Protein AF-A0A483Z3U6-F1 (afdb_monomer_lite)

Sequence (79 aa):
MPKDPKRKSTQYKPLTVMQEAYAQEYVKCPENQTQAAINAGFSPKSAHVKASTMMRDERIQKRIAELMEERNKRLRVSA

Structure (mmCIF, N/CA/C/O backbone):
data_AF-A0A483Z3U6-F1
#
_entry.id   AF-A0A483Z3U6-F1
#
loop_
_atom_site.group_PDB
_atom_site.id
_atom_site.type_symbol
_atom_site.label_atom_id
_atom_site.label_alt_id
_atom_site.label_comp_id
_atom_site.label_asym_id
_atom_site.label_entity_id
_atom_site.label_seq_id
_atom_site.pdbx_PDB_ins_code
_atom_site.Cartn_x
_atom_site.Cartn_y
_atom_site.Cartn_z
_atom_site.occupancy
_atom_site.B_iso_or_equiv
_atom_site.auth_seq_id
_atom_site.auth_comp_id
_atom_site.auth_asym_id
_atom_site.auth_atom_id
_atom_site.pdbx_PDB_model_num
ATOM 1 N N . MET A 1 1 ? 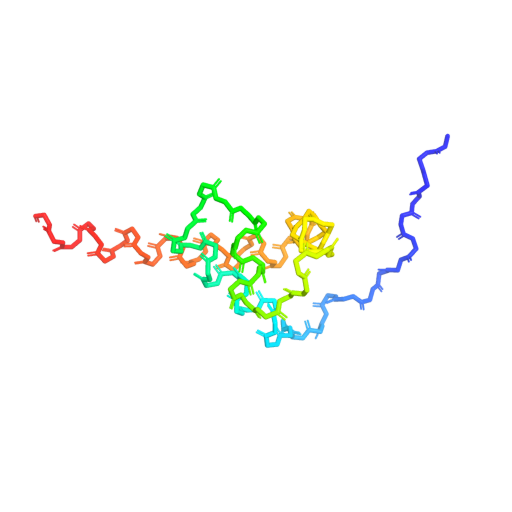2.115 24.630 -18.695 1.00 44.19 1 MET A N 1
ATOM 2 C CA . MET A 1 1 ? 0.930 23.788 -18.968 1.00 44.19 1 MET A CA 1
ATOM 3 C C . MET A 1 1 ? 1.024 22.533 -18.109 1.00 44.19 1 MET A C 1
ATOM 5 O O . MET A 1 1 ? 1.940 21.749 -18.350 1.00 44.19 1 MET A O 1
ATOM 9 N N . PRO A 1 2 ? 0.174 22.339 -17.089 1.00 51.62 2 PRO A N 1
ATOM 10 C CA . PRO A 1 2 ? 0.087 21.040 -16.434 1.00 51.62 2 PRO A CA 1
ATOM 11 C C . PRO A 1 2 ? -0.481 20.045 -17.452 1.00 51.62 2 PRO A C 1
ATOM 13 O O . PRO A 1 2 ? -1.532 20.281 -18.035 1.00 51.62 2 PRO A O 1
ATOM 16 N N . LYS A 1 3 ? 0.270 18.980 -17.753 1.00 52.25 3 LYS A N 1
ATOM 17 C CA . LYS A 1 3 ? -0.183 17.912 -18.650 1.00 52.25 3 LYS A CA 1
ATOM 18 C C . LYS A 1 3 ? -1.330 17.179 -17.961 1.00 52.25 3 LYS A C 1
ATOM 20 O O . LYS A 1 3 ? -1.074 16.372 -17.070 1.00 52.25 3 LYS A O 1
ATOM 25 N N . ASP A 1 4 ? -2.561 17.450 -18.379 1.00 54.94 4 ASP A N 1
ATOM 26 C CA . ASP A 1 4 ? -3.721 16.669 -17.963 1.00 54.94 4 ASP A CA 1
ATOM 27 C C . ASP A 1 4 ? -3.455 15.180 -18.232 1.00 54.94 4 ASP A C 1
ATOM 29 O O . ASP A 1 4 ? -3.151 14.802 -19.375 1.00 54.94 4 ASP A O 1
ATOM 33 N N . PRO A 1 5 ? -3.526 14.304 -17.215 1.00 57.72 5 PRO A N 1
ATOM 34 C CA . PRO A 1 5 ? -3.353 12.882 -17.436 1.00 57.72 5 PRO A CA 1
ATOM 35 C C . PRO A 1 5 ? -4.505 12.366 -18.311 1.00 57.72 5 PRO A C 1
ATOM 37 O O . PRO A 1 5 ? -5.643 12.191 -17.876 1.00 57.72 5 PRO A O 1
ATOM 40 N N . LYS A 1 6 ? -4.193 12.108 -19.587 1.00 55.78 6 LYS A N 1
ATOM 41 C CA . LYS A 1 6 ? -5.053 11.400 -20.542 1.00 55.78 6 LYS A CA 1
ATOM 42 C C . LYS A 1 6 ? -5.331 9.988 -20.019 1.00 55.78 6 LYS A C 1
ATOM 44 O O . LYS A 1 6 ? -4.541 9.084 -20.278 1.00 55.78 6 LYS A O 1
ATOM 49 N N . ARG A 1 7 ? -6.448 9.810 -19.306 1.00 55.84 7 ARG A N 1
ATOM 50 C CA . ARG A 1 7 ? -7.449 8.727 -19.463 1.00 55.84 7 ARG A CA 1
ATOM 51 C C . ARG A 1 7 ? -8.406 8.721 -18.265 1.00 55.84 7 ARG A C 1
ATOM 53 O O . ARG A 1 7 ? -8.123 8.129 -17.229 1.00 55.84 7 ARG A O 1
ATOM 60 N N . LYS A 1 8 ? -9.593 9.300 -18.453 1.00 55.25 8 LYS A N 1
ATOM 61 C CA . LYS A 1 8 ? -10.767 9.055 -17.605 1.00 55.25 8 LYS A CA 1
ATOM 62 C C . LYS A 1 8 ? -11.400 7.718 -18.017 1.00 55.25 8 LYS A C 1
ATOM 64 O O . LYS A 1 8 ? -12.297 7.708 -18.844 1.00 55.25 8 LYS A O 1
ATOM 69 N N . SER A 1 9 ? -10.880 6.580 -17.547 1.00 50.94 9 SER A N 1
ATOM 70 C CA . SER A 1 9 ? -11.548 5.271 -17.726 1.00 50.94 9 SER A CA 1
ATOM 71 C C . SER A 1 9 ? -11.013 4.201 -16.767 1.00 50.94 9 SER A C 1
ATOM 73 O O . SER A 1 9 ? -10.626 3.104 -17.171 1.00 50.94 9 SER A O 1
ATOM 75 N N . THR A 1 10 ? -10.959 4.505 -15.476 1.00 52.25 10 THR A N 1
ATOM 76 C CA . THR A 1 10 ? -1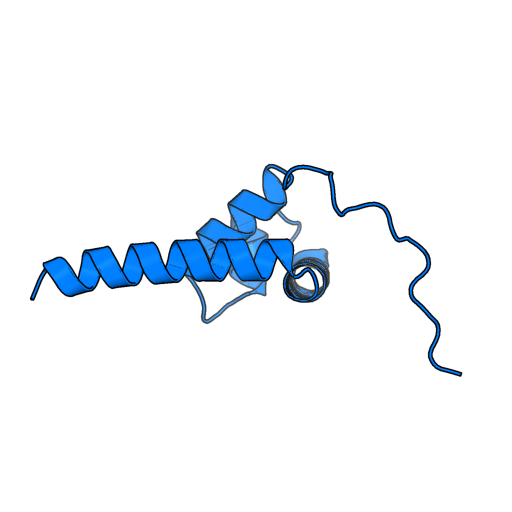0.756 3.480 -14.435 1.00 52.25 10 THR A CA 1
ATOM 77 C C . THR A 1 10 ? -11.856 3.497 -13.379 1.00 52.25 10 THR A C 1
ATOM 79 O O . THR A 1 10 ? -11.903 2.603 -12.544 1.00 52.25 10 THR A O 1
ATOM 82 N N . GLN A 1 11 ? -12.795 4.444 -13.460 1.00 51.41 11 GLN A N 1
ATOM 83 C CA . GLN A 1 11 ? -13.833 4.671 -12.454 1.00 51.41 11 GLN A CA 1
ATOM 84 C C . GLN A 1 11 ? -14.777 3.470 -12.248 1.00 51.41 11 GLN A C 1
ATOM 86 O O . GLN A 1 11 ? -15.337 3.338 -11.168 1.00 51.41 11 GLN A O 1
ATOM 91 N N . TYR A 1 12 ? -14.897 2.564 -13.229 1.00 51.09 12 TYR A N 1
ATOM 92 C CA . TYR A 1 12 ? -15.733 1.356 -13.142 1.00 51.09 12 TYR A CA 1
ATOM 93 C C . TYR A 1 12 ? -14.941 0.036 -13.147 1.00 51.09 12 TYR A C 1
ATOM 95 O O . TYR A 1 12 ? -15.527 -1.041 -13.102 1.00 51.09 12 TYR A O 1
ATOM 103 N N . LYS A 1 13 ? -13.601 0.068 -13.220 1.00 63.06 13 LYS A N 1
ATOM 104 C CA . LYS A 1 13 ? -12.842 -1.190 -13.226 1.00 63.06 13 LYS A CA 1
ATOM 105 C C . LYS A 1 13 ? -12.666 -1.668 -11.780 1.00 63.06 13 LYS A C 1
ATOM 107 O O . LYS A 1 13 ? -12.069 -0.909 -11.008 1.00 63.06 13 LYS A O 1
ATOM 112 N N . PRO A 1 14 ? -13.146 -2.874 -11.412 1.00 64.62 14 PRO A N 1
ATOM 113 C CA . PRO A 1 14 ? -12.894 -3.431 -10.087 1.00 64.62 14 PRO A CA 1
ATOM 114 C C . PRO A 1 14 ? -11.385 -3.467 -9.820 1.00 64.62 14 PRO A C 1
ATOM 116 O O . PRO A 1 14 ? -10.589 -3.616 -10.758 1.00 64.62 14 PRO A O 1
ATOM 119 N N . LEU A 1 15 ? -10.999 -3.270 -8.554 1.00 68.38 15 LEU A N 1
ATOM 120 C CA . LEU A 1 15 ? -9.605 -3.383 -8.122 1.00 68.38 15 LEU A CA 1
ATOM 121 C C . LEU A 1 15 ? -9.065 -4.729 -8.599 1.00 68.38 15 LEU A C 1
ATOM 123 O O . LEU A 1 15 ? -9.708 -5.766 -8.442 1.00 68.38 15 LEU A O 1
ATOM 127 N N . THR A 1 16 ? -7.903 -4.710 -9.244 1.00 81.50 16 THR A N 1
ATOM 128 C CA . THR A 1 16 ? -7.283 -5.968 -9.654 1.00 81.50 16 THR A CA 1
ATOM 129 C C . THR A 1 16 ? -6.809 -6.718 -8.414 1.00 81.50 16 THR A C 1
ATOM 131 O O . THR A 1 16 ? -6.459 -6.098 -7.411 1.00 81.50 16 THR A O 1
ATOM 134 N N . VAL A 1 17 ? -6.727 -8.048 -8.498 1.00 82.06 17 VAL A N 1
ATOM 135 C CA . VAL A 1 17 ? -6.252 -8.907 -7.395 1.00 82.06 17 VAL A CA 1
ATOM 136 C C . VAL A 1 17 ? -4.931 -8.395 -6.803 1.00 82.06 17 VAL A C 1
ATOM 138 O O . VAL A 1 17 ? -4.758 -8.365 -5.592 1.00 82.06 17 VAL A O 1
ATOM 141 N N . MET A 1 18 ? -4.023 -7.894 -7.647 1.00 81.12 18 MET A N 1
ATOM 142 C CA . MET A 1 18 ? -2.746 -7.328 -7.199 1.00 81.12 18 MET A CA 1
ATOM 143 C C . MET A 1 18 ? -2.879 -5.993 -6.446 1.00 81.12 18 MET A C 1
ATOM 145 O O . MET A 1 18 ? -2.080 -5.714 -5.558 1.00 81.12 18 MET A O 1
ATOM 149 N N . GLN A 1 19 ? -3.851 -5.144 -6.798 1.00 83.88 19 GLN A N 1
ATOM 150 C CA . GLN A 1 19 ? -4.107 -3.891 -6.075 1.00 83.88 19 GLN A CA 1
ATOM 151 C C . GLN A 1 19 ? -4.722 -4.160 -4.704 1.00 83.88 19 GLN A C 1
ATOM 153 O O . GLN A 1 19 ? -4.373 -3.494 -3.732 1.00 83.88 19 GLN A O 1
ATOM 158 N N . GLU A 1 20 ? -5.614 -5.147 -4.621 1.00 86.44 20 GLU A N 1
ATOM 159 C CA . GLU A 1 20 ? -6.186 -5.566 -3.346 1.00 86.44 20 GLU A CA 1
ATOM 160 C C . GLU A 1 20 ? -5.134 -6.229 -2.449 1.00 86.44 20 GLU A C 1
ATOM 162 O O . GLU A 1 20 ? -5.020 -5.856 -1.283 1.00 86.44 20 GLU A O 1
ATOM 167 N N . ALA A 1 21 ? -4.298 -7.114 -3.004 1.00 88.31 21 ALA A N 1
ATOM 168 C CA . ALA A 1 21 ? -3.163 -7.692 -2.286 1.00 88.31 21 ALA A CA 1
ATOM 169 C C . ALA A 1 21 ? -2.217 -6.601 -1.760 1.00 88.31 21 ALA A C 1
ATOM 171 O O . ALA A 1 21 ? -1.830 -6.630 -0.596 1.00 88.31 21 ALA A O 1
ATOM 172 N N . TYR A 1 22 ? -1.911 -5.584 -2.574 1.00 89.19 22 TYR A N 1
ATOM 173 C CA . TYR A 1 22 ? -1.109 -4.442 -2.132 1.00 89.19 22 TYR A CA 1
ATOM 174 C C . TYR A 1 22 ? -1.755 -3.683 -0.970 1.00 89.19 22 TYR A C 1
ATOM 176 O O . TYR A 1 22 ? -1.075 -3.391 0.010 1.00 89.19 22 TYR A O 1
ATOM 184 N N . ALA A 1 23 ? -3.054 -3.380 -1.049 1.00 89.62 23 ALA A N 1
ATOM 185 C CA . ALA A 1 23 ? -3.757 -2.676 0.021 1.00 89.62 23 ALA A CA 1
ATOM 186 C C . ALA A 1 23 ? -3.732 -3.473 1.337 1.00 89.62 23 ALA A C 1
ATOM 188 O O . ALA A 1 23 ? -3.467 -2.904 2.395 1.00 89.62 23 ALA A O 1
ATOM 189 N N . GLN A 1 24 ? -3.941 -4.791 1.273 1.00 88.81 24 GLN A N 1
ATOM 190 C CA . GLN A 1 24 ? -3.874 -5.676 2.439 1.00 88.81 24 GLN A CA 1
ATOM 191 C C . GLN A 1 24 ? -2.468 -5.734 3.046 1.00 88.81 24 GLN A C 1
ATOM 193 O O . GLN A 1 24 ? -2.318 -5.594 4.260 1.00 88.81 24 GLN A O 1
ATOM 198 N N . GLU A 1 25 ? -1.435 -5.908 2.220 1.00 90.75 25 GLU A N 1
ATOM 199 C CA . GLU A 1 25 ? -0.042 -5.929 2.676 1.00 90.75 25 GLU A CA 1
ATOM 200 C C . GLU A 1 25 ? 0.394 -4.574 3.244 1.00 90.75 25 GLU A C 1
ATOM 202 O O . GLU A 1 25 ? 1.099 -4.519 4.250 1.00 90.75 25 GLU A O 1
ATOM 207 N N . TYR A 1 26 ? -0.080 -3.469 2.667 1.00 89.44 26 TYR A N 1
ATOM 208 C CA . TYR A 1 26 ? 0.227 -2.132 3.162 1.00 89.44 26 TYR A CA 1
ATOM 209 C C . TYR A 1 26 ? -0.351 -1.879 4.559 1.00 89.44 26 TYR A C 1
ATOM 211 O O . TYR A 1 26 ? 0.327 -1.307 5.406 1.00 89.44 26 TYR A O 1
ATOM 219 N N . VAL A 1 27 ? -1.569 -2.350 4.846 1.00 88.19 27 VAL A N 1
ATOM 220 C CA . VAL A 1 27 ? -2.145 -2.234 6.199 1.00 88.19 27 VAL A CA 1
ATOM 221 C C . VAL A 1 27 ? -1.388 -3.081 7.228 1.00 88.19 27 VAL A C 1
ATOM 223 O O . VAL A 1 27 ? -1.330 -2.704 8.401 1.00 88.19 27 VAL A O 1
ATOM 226 N N . LYS A 1 28 ? -0.773 -4.197 6.811 1.00 86.31 28 LYS A N 1
ATOM 227 C CA . LYS A 1 28 ? 0.111 -4.996 7.678 1.00 86.31 28 LYS A CA 1
ATOM 228 C C . LYS A 1 28 ? 1.448 -4.294 7.930 1.00 86.31 28 LYS A C 1
ATOM 230 O O . LYS A 1 28 ? 1.913 -4.277 9.066 1.00 86.31 28 LYS A O 1
ATOM 235 N N . CYS A 1 29 ? 2.046 -3.712 6.890 1.00 82.19 29 CYS A N 1
ATOM 236 C CA . CYS A 1 29 ? 3.368 -3.085 6.929 1.00 82.19 29 CYS A CA 1
ATOM 237 C C . CYS A 1 29 ? 3.334 -1.641 6.384 1.00 82.19 29 CYS A C 1
ATOM 239 O O . CYS A 1 29 ? 3.888 -1.380 5.310 1.00 82.19 29 CYS A O 1
ATOM 241 N N . PRO A 1 30 ? 2.735 -0.680 7.117 1.00 78.81 30 PRO A N 1
ATOM 242 C CA . PRO A 1 30 ? 2.577 0.691 6.628 1.00 78.81 30 PRO A CA 1
ATOM 243 C C . PRO A 1 30 ? 3.906 1.454 6.512 1.00 78.81 30 PRO A C 1
ATOM 245 O O . PRO A 1 30 ? 4.004 2.383 5.715 1.00 78.81 30 PRO A O 1
ATOM 248 N N . GLU A 1 31 ? 4.946 1.051 7.252 1.00 80.44 31 GLU A N 1
ATOM 249 C CA . GLU A 1 31 ? 6.273 1.684 7.188 1.00 80.44 31 GLU A CA 1
ATOM 250 C C . GLU A 1 31 ? 6.988 1.469 5.848 1.00 80.44 31 GLU A C 1
ATOM 252 O O . GLU A 1 31 ? 7.844 2.270 5.484 1.00 80.44 31 GLU A O 1
ATOM 257 N N . ASN A 1 32 ? 6.643 0.423 5.083 1.00 84.56 32 ASN A N 1
ATOM 258 C CA . ASN A 1 32 ? 7.389 0.049 3.881 1.00 84.56 32 ASN A CA 1
ATOM 259 C C . ASN A 1 32 ? 6.477 -0.258 2.685 1.00 84.56 32 ASN A C 1
ATOM 261 O O . ASN A 1 32 ? 6.189 -1.412 2.369 1.00 84.56 32 ASN A O 1
ATOM 265 N N . GLN A 1 33 ? 6.114 0.790 1.939 1.00 84.69 33 GLN A N 1
ATOM 266 C CA . GLN A 1 33 ? 5.323 0.698 0.698 1.00 84.69 33 GLN A CA 1
ATOM 267 C C . GLN A 1 33 ? 5.951 -0.236 -0.345 1.00 84.69 33 GLN A C 1
ATOM 269 O O . GLN A 1 33 ? 5.268 -1.048 -0.969 1.00 84.69 33 GLN A O 1
ATOM 274 N N . THR A 1 34 ? 7.270 -0.149 -0.524 1.00 89.44 34 THR A N 1
ATOM 275 C CA . THR A 1 34 ? 8.006 -0.994 -1.473 1.00 89.44 34 THR A CA 1
ATOM 276 C C . THR A 1 34 ? 7.928 -2.464 -1.077 1.00 89.44 34 THR A C 1
ATOM 278 O O . THR A 1 34 ? 7.725 -3.318 -1.937 1.00 89.44 34 THR A O 1
ATOM 281 N N . GLN A 1 35 ? 8.036 -2.756 0.221 1.00 88.69 35 GLN A N 1
ATOM 282 C CA . GLN A 1 35 ? 7.971 -4.120 0.736 1.00 88.69 35 GLN A CA 1
ATOM 283 C C . GLN A 1 35 ? 6.554 -4.685 0.625 1.00 88.69 35 GLN A C 1
ATOM 285 O O . GLN A 1 35 ? 6.393 -5.815 0.180 1.00 88.69 35 GLN A O 1
ATOM 290 N N . ALA A 1 36 ? 5.529 -3.884 0.929 1.00 90.12 36 ALA A N 1
ATOM 291 C CA . ALA A 1 36 ? 4.134 -4.271 0.732 1.00 90.12 36 ALA A CA 1
ATOM 292 C C . ALA A 1 36 ? 3.843 -4.630 -0.736 1.00 90.12 36 ALA A C 1
ATOM 294 O O . ALA A 1 36 ? 3.177 -5.622 -1.018 1.00 90.12 36 ALA A O 1
ATOM 295 N N . ALA A 1 37 ? 4.400 -3.874 -1.690 1.00 89.06 37 ALA A N 1
ATOM 296 C CA . ALA A 1 37 ? 4.300 -4.210 -3.108 1.00 89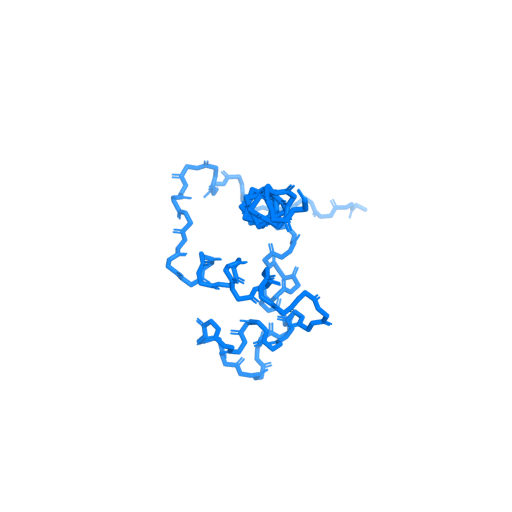.06 37 ALA A CA 1
ATOM 297 C C . ALA A 1 37 ? 5.044 -5.510 -3.459 1.00 89.06 37 ALA A C 1
ATOM 299 O O . ALA A 1 37 ? 4.506 -6.333 -4.196 1.00 89.06 37 ALA A O 1
ATOM 300 N N . ILE A 1 38 ? 6.244 -5.737 -2.921 1.00 91.31 38 ILE A N 1
ATOM 301 C CA . ILE A 1 38 ? 6.977 -6.996 -3.135 1.00 91.31 38 ILE A CA 1
ATOM 302 C C . ILE A 1 38 ? 6.178 -8.189 -2.598 1.00 91.31 38 ILE A C 1
ATOM 304 O O . ILE A 1 38 ? 5.991 -9.169 -3.316 1.00 91.31 38 ILE A O 1
ATOM 308 N N . ASN A 1 39 ? 5.642 -8.078 -1.382 1.00 88.00 39 ASN A N 1
ATOM 309 C CA . ASN A 1 39 ? 4.827 -9.117 -0.753 1.00 88.00 39 ASN A CA 1
ATOM 310 C C . ASN A 1 39 ? 3.528 -9.382 -1.528 1.00 88.00 39 ASN A C 1
ATOM 312 O O . ASN A 1 39 ? 3.107 -10.528 -1.650 1.00 88.00 39 ASN A O 1
ATOM 316 N N . ALA A 1 40 ? 2.932 -8.342 -2.117 1.00 87.00 40 ALA A N 1
ATOM 317 C CA . ALA A 1 40 ? 1.771 -8.462 -2.998 1.00 87.00 40 ALA A CA 1
ATOM 318 C C . ALA A 1 40 ? 2.085 -9.125 -4.358 1.00 87.00 40 ALA A C 1
ATOM 320 O O . ALA A 1 40 ? 1.181 -9.307 -5.175 1.00 87.00 40 ALA A O 1
ATOM 321 N N . GLY A 1 41 ? 3.349 -9.477 -4.620 1.00 86.50 41 GLY A N 1
ATOM 322 C CA . GLY A 1 41 ? 3.790 -10.170 -5.830 1.00 86.50 41 GLY A CA 1
ATOM 323 C C . GLY A 1 41 ? 4.341 -9.255 -6.925 1.00 86.50 41 GLY A C 1
ATOM 324 O O . GLY A 1 41 ? 4.543 -9.706 -8.054 1.00 86.50 41 GLY A O 1
ATOM 325 N N . PHE A 1 42 ? 4.598 -7.971 -6.642 1.00 87.25 42 PHE A N 1
ATOM 326 C CA . PHE A 1 42 ? 5.274 -7.097 -7.601 1.00 87.25 42 PHE A CA 1
ATOM 327 C C . PHE A 1 42 ? 6.774 -7.390 -7.662 1.00 87.25 42 PHE A C 1
ATOM 329 O O . PHE A 1 42 ? 7.429 -7.650 -6.657 1.00 87.25 42 PHE A O 1
ATOM 336 N N . SER A 1 43 ? 7.354 -7.271 -8.861 1.00 89.62 43 SER A N 1
ATOM 337 C CA . SER A 1 43 ? 8.803 -7.402 -9.024 1.00 89.62 43 SER A CA 1
ATOM 338 C C . SER A 1 43 ? 9.533 -6.324 -8.207 1.00 89.62 43 SER A C 1
ATOM 340 O O . SER A 1 43 ? 9.224 -5.140 -8.405 1.00 89.62 43 SER A O 1
ATOM 342 N N . PRO A 1 44 ? 10.546 -6.677 -7.388 1.00 89.25 44 PRO A N 1
ATOM 343 C CA . PRO A 1 44 ? 11.277 -5.734 -6.537 1.00 89.25 44 PRO A CA 1
ATOM 344 C C . PRO A 1 44 ? 11.843 -4.527 -7.285 1.00 89.25 44 PRO A C 1
ATOM 346 O O . PRO A 1 44 ? 11.758 -3.401 -6.806 1.00 89.25 44 PRO A O 1
ATOM 349 N N . LYS A 1 45 ? 12.328 -4.735 -8.517 1.00 90.50 45 LYS A N 1
ATOM 350 C CA . LYS A 1 45 ? 12.872 -3.665 -9.373 1.00 90.50 45 LYS A CA 1
ATOM 351 C C . LYS A 1 45 ? 11.829 -2.606 -9.752 1.00 90.50 45 LYS A C 1
ATOM 353 O O . LYS A 1 45 ? 12.180 -1.465 -10.024 1.00 90.50 45 LYS A O 1
ATOM 358 N N . SER A 1 46 ? 10.549 -2.982 -9.787 1.00 88.38 46 SER A N 1
ATOM 359 C CA . SER A 1 46 ? 9.430 -2.106 -10.163 1.00 88.38 46 SER A CA 1
ATOM 360 C C . SER A 1 46 ? 8.508 -1.748 -8.995 1.00 88.38 46 SER A C 1
ATOM 362 O O . SER A 1 46 ? 7.666 -0.861 -9.137 1.00 88.38 46 SER A O 1
ATOM 364 N N . ALA A 1 47 ? 8.667 -2.415 -7.849 1.00 89.50 47 ALA A N 1
ATOM 365 C CA . ALA A 1 47 ? 7.784 -2.318 -6.693 1.00 89.50 47 ALA A CA 1
ATOM 366 C C . ALA A 1 47 ? 7.658 -0.879 -6.190 1.00 89.50 47 ALA A C 1
ATOM 368 O O . ALA A 1 47 ? 6.549 -0.412 -5.971 1.00 89.50 47 ALA A O 1
ATOM 369 N N . HIS A 1 48 ? 8.765 -0.135 -6.123 1.00 89.06 48 HIS A N 1
ATOM 370 C CA . HIS A 1 48 ? 8.760 1.264 -5.688 1.00 89.06 48 HIS A CA 1
ATOM 371 C C . HIS A 1 48 ? 7.926 2.168 -6.619 1.00 89.06 48 HIS A C 1
ATOM 373 O O . HIS A 1 48 ? 7.097 2.961 -6.172 1.00 89.06 48 HIS A O 1
ATOM 379 N N . VAL A 1 49 ? 8.080 2.008 -7.939 1.00 89.94 49 VAL A N 1
ATOM 380 C CA . VAL A 1 49 ? 7.325 2.784 -8.941 1.00 89.94 49 VAL A CA 1
ATOM 381 C C . VAL A 1 49 ? 5.843 2.401 -8.927 1.00 89.94 49 VAL A C 1
ATOM 383 O O . VAL A 1 49 ? 4.969 3.269 -9.015 1.00 89.94 49 VAL A O 1
ATOM 386 N N . LYS A 1 50 ? 5.547 1.102 -8.803 1.00 88.00 50 LYS A N 1
ATOM 387 C CA . LYS A 1 50 ? 4.177 0.584 -8.721 1.00 88.00 50 LYS A CA 1
ATOM 388 C C . LYS A 1 50 ? 3.485 1.052 -7.446 1.00 88.00 50 LYS A C 1
ATOM 390 O O . LYS A 1 50 ? 2.385 1.578 -7.562 1.00 88.00 50 LYS A O 1
ATOM 395 N N . ALA A 1 51 ? 4.141 0.967 -6.292 1.00 87.62 51 ALA A N 1
ATOM 396 C CA . ALA A 1 51 ? 3.633 1.464 -5.016 1.00 87.62 51 ALA A CA 1
ATOM 397 C C . ALA A 1 51 ? 3.300 2.962 -5.088 1.00 87.62 51 ALA A C 1
ATOM 399 O O . ALA A 1 51 ? 2.172 3.354 -4.804 1.00 87.62 51 ALA A O 1
ATOM 400 N N . SER A 1 52 ? 4.223 3.790 -5.595 1.00 89.00 52 SER A N 1
ATOM 401 C CA . SER A 1 52 ? 3.981 5.229 -5.781 1.00 89.00 52 SER A CA 1
ATOM 402 C C . SER A 1 52 ? 2.808 5.512 -6.729 1.00 89.00 52 SER A C 1
ATOM 404 O O . SER A 1 52 ? 1.994 6.400 -6.479 1.00 89.00 52 SER A O 1
ATOM 406 N N . THR A 1 53 ? 2.675 4.736 -7.808 1.00 87.56 53 THR A N 1
ATOM 407 C CA . THR A 1 53 ? 1.545 4.867 -8.742 1.00 87.56 53 THR A CA 1
ATOM 408 C C . THR A 1 53 ? 0.226 4.444 -8.093 1.00 87.56 53 THR A C 1
ATOM 410 O O . THR A 1 53 ? -0.788 5.102 -8.299 1.00 87.56 53 THR A O 1
ATOM 413 N N . MET A 1 54 ? 0.235 3.375 -7.296 1.00 84.69 54 MET A N 1
ATOM 414 C CA . MET A 1 54 ? -0.940 2.877 -6.584 1.00 84.69 54 MET A CA 1
ATOM 415 C C . MET A 1 54 ? -1.411 3.840 -5.502 1.00 84.69 54 MET A C 1
ATOM 417 O O . MET A 1 54 ? -2.605 4.087 -5.396 1.00 84.69 54 MET A O 1
ATOM 421 N N . MET A 1 55 ? -0.486 4.456 -4.766 1.00 83.88 55 MET A N 1
ATOM 422 C CA . MET A 1 55 ? -0.830 5.480 -3.781 1.00 83.88 55 MET A CA 1
ATOM 423 C C . MET A 1 55 ? -1.405 6.749 -4.402 1.00 83.88 55 MET A C 1
ATOM 425 O O . MET A 1 55 ? -2.038 7.517 -3.694 1.00 83.88 55 MET A O 1
ATOM 429 N N . ARG A 1 56 ? -1.228 6.989 -5.705 1.00 85.81 56 ARG A N 1
ATOM 430 C CA . ARG A 1 56 ? -1.900 8.095 -6.409 1.00 85.81 56 ARG A CA 1
ATOM 431 C C . ARG A 1 56 ? -3.340 7.765 -6.807 1.00 85.81 56 ARG A C 1
ATOM 433 O O . ARG A 1 56 ? -4.063 8.665 -7.217 1.00 85.81 56 ARG A O 1
ATOM 440 N N . ASP A 1 57 ? -3.750 6.500 -6.730 1.00 84.38 57 ASP A N 1
ATOM 441 C CA . ASP A 1 57 ? -5.098 6.064 -7.086 1.00 84.38 57 ASP A CA 1
ATOM 442 C C . ASP A 1 57 ? -6.019 6.157 -5.862 1.00 84.38 57 ASP A C 1
ATOM 444 O O . ASP A 1 57 ? -5.865 5.416 -4.887 1.00 84.38 57 ASP A O 1
ATOM 448 N N . GLU A 1 58 ? -7.008 7.049 -5.920 1.00 84.62 58 GLU A N 1
ATOM 449 C CA . GLU A 1 58 ? -7.965 7.278 -4.827 1.00 84.62 58 GLU A CA 1
ATOM 450 C C . GLU A 1 58 ? -8.705 6.002 -4.402 1.00 84.62 58 GLU A C 1
ATOM 452 O O . GLU A 1 58 ? -9.077 5.852 -3.241 1.00 84.62 58 GLU A O 1
ATOM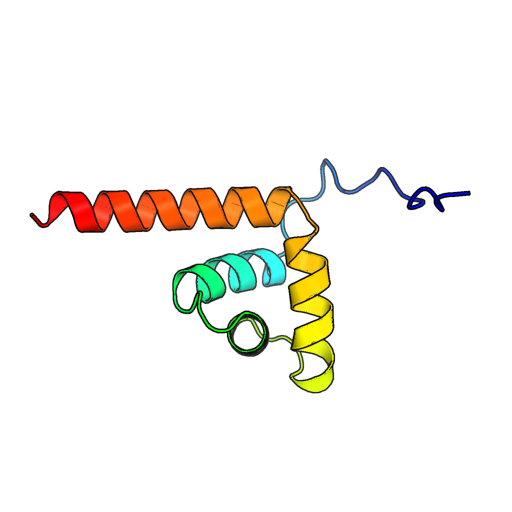 457 N N . ARG A 1 59 ? -8.911 5.048 -5.318 1.00 84.00 59 ARG A N 1
ATOM 458 C CA . ARG A 1 59 ? -9.596 3.780 -5.014 1.00 84.00 59 ARG A CA 1
ATOM 459 C C . ARG A 1 59 ? -8.769 2.907 -4.076 1.00 84.00 59 ARG A C 1
ATOM 461 O O . ARG A 1 59 ? -9.318 2.278 -3.177 1.00 84.00 59 ARG A O 1
ATOM 468 N N . ILE A 1 60 ? -7.451 2.888 -4.277 1.00 85.25 60 ILE A N 1
ATOM 469 C CA .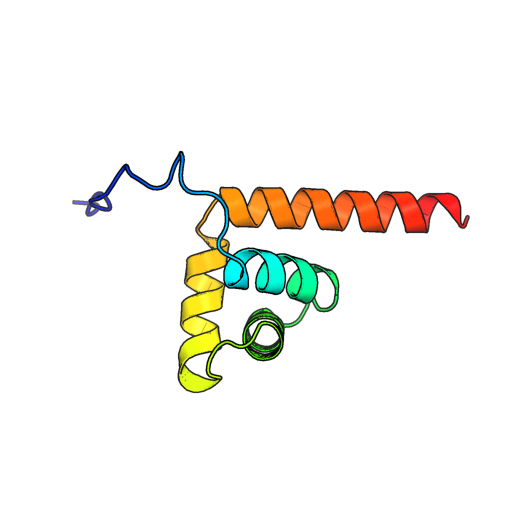 ILE A 1 60 ? -6.520 2.146 -3.422 1.00 85.25 60 ILE A CA 1
ATOM 470 C C . ILE A 1 60 ? -6.393 2.855 -2.077 1.00 85.25 60 ILE A C 1
ATOM 472 O O . ILE A 1 60 ? -6.434 2.187 -1.049 1.00 85.25 60 ILE A O 1
ATOM 476 N N . GLN A 1 61 ? -6.326 4.190 -2.066 1.00 85.81 61 GLN A N 1
ATOM 477 C CA . GLN A 1 61 ? -6.328 4.960 -0.819 1.00 85.81 61 GLN A CA 1
ATOM 478 C C . GLN A 1 61 ? -7.580 4.680 0.022 1.00 85.81 61 GLN A C 1
ATOM 480 O O . GLN A 1 61 ? -7.456 4.387 1.208 1.00 85.81 61 GLN A O 1
ATOM 485 N N . LYS A 1 62 ? -8.772 4.701 -0.591 1.00 87.56 62 LYS A N 1
ATOM 486 C CA . LYS A 1 62 ? -10.031 4.357 0.089 1.00 87.56 62 LYS A CA 1
ATOM 487 C C . LYS A 1 62 ? -10.004 2.935 0.636 1.00 87.56 62 LYS A C 1
ATOM 489 O O . LYS A 1 62 ? -10.311 2.736 1.804 1.00 87.56 62 LYS A O 1
ATOM 494 N N . ARG A 1 63 ? -9.553 1.964 -0.164 1.00 87.25 63 ARG A N 1
ATOM 495 C CA . ARG A 1 63 ? -9.451 0.568 0.277 1.00 87.25 63 ARG A CA 1
ATOM 496 C C . ARG A 1 63 ? -8.489 0.394 1.454 1.00 87.25 63 ARG A C 1
ATOM 498 O O . ARG A 1 63 ? -8.786 -0.349 2.381 1.00 87.25 63 ARG A O 1
ATOM 505 N N . ILE A 1 64 ? 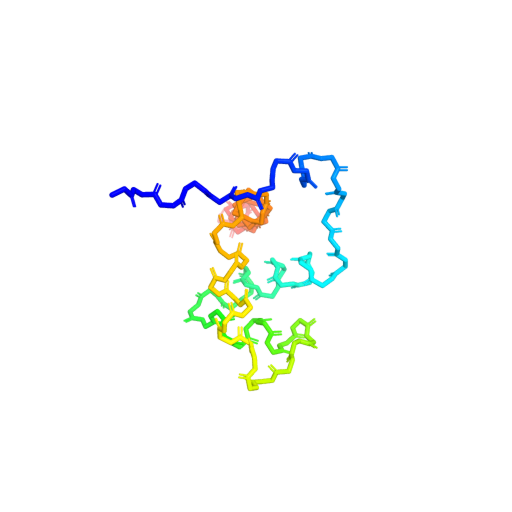-7.347 1.079 1.430 1.00 88.50 64 ILE A N 1
ATOM 506 C CA . ILE A 1 64 ? -6.390 1.090 2.543 1.00 88.50 64 ILE A CA 1
ATOM 507 C C . ILE A 1 64 ? -7.029 1.715 3.786 1.00 88.50 64 ILE A C 1
ATOM 509 O O . ILE A 1 64 ? -6.908 1.144 4.865 1.00 88.50 64 ILE A O 1
ATOM 513 N N . ALA A 1 65 ? -7.723 2.847 3.643 1.00 88.19 65 ALA A N 1
ATOM 514 C CA . ALA A 1 65 ? -8.394 3.518 4.752 1.00 88.19 65 ALA A CA 1
ATOM 515 C C . ALA A 1 65 ? -9.462 2.621 5.396 1.00 88.19 65 ALA A C 1
ATOM 517 O O . ALA A 1 65 ? -9.439 2.446 6.609 1.00 88.19 65 ALA A O 1
ATOM 518 N N . GLU A 1 66 ? -10.313 1.972 4.595 1.00 88.62 66 GLU A N 1
ATOM 519 C CA . GLU A 1 66 ? -11.296 0.987 5.071 1.00 88.62 66 GLU A CA 1
ATOM 520 C C . GLU A 1 66 ? -10.629 -0.151 5.858 1.00 88.62 66 GLU A C 1
ATOM 522 O O . GLU A 1 66 ? -11.046 -0.477 6.968 1.00 88.62 66 GLU A O 1
ATOM 527 N N . LEU A 1 67 ? -9.558 -0.738 5.312 1.00 87.75 67 LEU A N 1
ATOM 528 C CA . LEU A 1 67 ? -8.823 -1.824 5.965 1.00 87.75 67 LEU A CA 1
ATOM 529 C C . LEU A 1 67 ? -8.135 -1.360 7.263 1.00 87.75 67 LEU A C 1
ATOM 531 O O . LEU A 1 67 ? -8.087 -2.106 8.244 1.00 87.75 67 LEU A O 1
ATOM 535 N N . MET A 1 68 ? -7.609 -0.132 7.293 1.00 84.88 68 MET A N 1
ATOM 536 C CA . MET A 1 68 ? -7.024 0.468 8.495 1.00 84.88 68 MET A CA 1
ATOM 537 C C . MET A 1 68 ? -8.083 0.758 9.559 1.00 84.88 68 MET A C 1
ATOM 539 O O . MET A 1 68 ? -7.842 0.485 10.735 1.00 84.88 68 MET A O 1
ATOM 543 N N . GLU A 1 69 ? -9.247 1.278 9.172 1.00 86.38 69 GLU A N 1
ATOM 544 C CA . GLU A 1 69 ? -10.378 1.491 10.076 1.00 86.38 69 GLU A CA 1
ATOM 545 C C . GLU A 1 69 ? -10.893 0.173 10.641 1.00 86.38 69 GLU A C 1
ATOM 547 O O . GLU A 1 69 ? -11.112 0.074 11.847 1.00 86.38 69 GLU A O 1
ATOM 552 N N . GLU A 1 70 ? -11.019 -0.865 9.813 1.00 85.69 70 GLU A N 1
ATOM 553 C CA . GLU A 1 70 ? -11.422 -2.188 10.276 1.00 85.69 70 GLU A CA 1
ATOM 554 C C . GLU A 1 70 ? -10.401 -2.770 11.265 1.00 85.69 70 GLU A C 1
ATOM 556 O O . GLU A 1 70 ? -10.783 -3.274 12.327 1.00 85.69 70 GLU A O 1
ATOM 561 N N . ARG A 1 71 ? -9.098 -2.631 10.982 1.00 81.44 71 ARG A N 1
ATOM 562 C CA . ARG A 1 71 ? -8.028 -3.008 11.919 1.00 81.44 71 ARG A CA 1
ATOM 563 C C . ARG A 1 71 ? -8.136 -2.232 13.231 1.00 81.44 71 ARG A C 1
ATOM 565 O O . ARG A 1 71 ? -8.062 -2.832 14.300 1.00 81.44 71 ARG A O 1
ATOM 572 N N . ASN A 1 72 ? -8.320 -0.916 13.163 1.00 81.12 72 ASN A N 1
ATOM 573 C CA . ASN A 1 72 ? -8.433 -0.061 14.342 1.00 81.12 72 ASN A CA 1
ATOM 574 C C . ASN A 1 72 ? -9.685 -0.403 15.162 1.00 81.12 72 ASN A C 1
ATOM 576 O O . ASN A 1 72 ? -9.618 -0.498 16.381 1.00 81.12 72 ASN A O 1
ATOM 580 N N . LYS A 1 73 ? -10.818 -0.676 14.508 1.00 81.62 73 LYS A N 1
ATOM 581 C CA . LYS A 1 73 ? -12.048 -1.120 15.170 1.00 81.62 73 LYS A CA 1
ATOM 582 C C . LYS A 1 73 ? -11.835 -2.439 15.909 1.00 81.62 73 LYS A C 1
ATOM 584 O O . LYS A 1 73 ? -12.243 -2.538 17.058 1.00 81.62 73 LYS A O 1
ATOM 589 N N . ARG A 1 74 ? -11.153 -3.420 15.303 1.00 76.00 74 ARG A N 1
ATOM 590 C CA . ARG A 1 74 ? -10.805 -4.684 15.981 1.00 76.00 74 ARG A CA 1
ATOM 591 C C . ARG A 1 74 ? -9.897 -4.456 17.191 1.00 76.00 74 ARG A C 1
ATOM 593 O O . ARG A 1 74 ? -10.165 -5.014 18.246 1.00 76.00 74 ARG A O 1
ATOM 600 N N . LEU A 1 75 ? -8.874 -3.610 17.059 1.00 71.00 75 LEU A N 1
ATOM 601 C CA . LEU A 1 75 ? -7.947 -3.294 18.154 1.00 71.00 75 LEU A CA 1
ATOM 602 C C . LEU A 1 75 ? -8.602 -2.487 19.288 1.00 71.00 75 LEU A C 1
ATOM 604 O O . LEU A 1 75 ? -8.264 -2.679 20.451 1.00 71.00 75 LEU A O 1
ATOM 608 N N . ARG A 1 76 ? -9.562 -1.608 18.980 1.00 61.34 76 ARG A N 1
ATOM 609 C CA . ARG A 1 76 ? -10.318 -0.841 19.988 1.00 61.34 76 ARG A CA 1
ATOM 610 C C . ARG A 1 76 ? -11.326 -1.687 20.766 1.00 61.34 76 ARG A C 1
ATOM 612 O O . ARG A 1 76 ? -11.738 -1.267 21.836 1.00 61.34 76 ARG A O 1
ATOM 619 N N . VAL A 1 77 ? -11.724 -2.847 20.243 1.00 53.91 77 VAL A N 1
ATOM 620 C CA . VAL A 1 77 ? -12.617 -3.793 20.938 1.00 53.91 77 VAL A CA 1
ATOM 621 C C . VAL A 1 77 ? -11.846 -4.682 21.928 1.00 53.91 77 VAL A C 1
ATOM 623 O O . VAL A 1 77 ? -12.457 -5.338 22.761 1.00 53.91 77 VAL A O 1
ATOM 626 N N . SER A 1 78 ? -10.511 -4.676 21.885 1.00 48.59 78 SER A N 1
ATOM 627 C CA . SER A 1 78 ? -9.650 -5.415 22.819 1.00 48.59 78 SER A CA 1
ATOM 628 C C . SER A 1 78 ? -9.089 -4.570 23.975 1.00 48.59 78 SER A C 1
ATOM 630 O O . SER A 1 78 ? -8.058 -4.942 24.532 1.00 48.59 78 SER A O 1
ATOM 632 N N . ALA A 1 79 ? -9.724 -3.442 24.314 1.00 43.28 79 ALA A N 1
ATOM 633 C CA . ALA A 1 79 ? -9.368 -2.606 25.466 1.00 43.28 79 ALA A CA 1
ATOM 634 C C . ALA A 1 79 ? -10.405 -2.730 26.587 1.00 43.28 79 ALA A C 1
ATOM 636 O O . ALA A 1 79 ? -11.612 -2.758 26.257 1.00 43.28 79 ALA A O 1
#

pLDDT: mean 78.52, std 14.22, range [43.28, 91.31]

Radius of gyration: 14.33 Å; chains: 1; bounding box: 29×34×46 Å

Foldseek 3Di:
DPPDPPDPPPPPPPQPQLLLQLLLLCLVPVPDLLVSSVRSPDDSVCSVVVSVVSVVDVVSVVSNVVVNVVVVVVVVVVD

Organism: Klebsiella pneumoniae (NCBI:txid573)

Secondary structure (DSSP, 8-state):
-----S----TTSPPPHHHHHHHHHHHH-TT-HHHHHHHTT--HHHHHHHHHHHHT-HHHHHHHHHHHHHHHHHHHTT-

InterPro domains:
  IPR005335 Terminase small subunit [PF03592] (15-78)
  IPR038713 Terminase small subunit, N-terminal DNA-binding domain, HTH motif superfamily [G3DSA:1.10.10.1400] (11-75)
  IPR052404 SPP1-like small terminase [PTHR41328] (16-78)